Protein AF-A0A959X1K4-F1 (afdb_monomer_lite)

Secondary structure (DSSP, 8-state):
-----HHHHHHHHHHTB-HHHHHHHHHTT----B-HHHHHHHHHHH-S-HHHHHHHHTTT--

Sequence (62 aa):
MSEMTLTEVMAELASLEDPKIRAVNERYGDDHGVNLTKLRALAKQLKTRHEFAEQLWATGDS

Structure (mmCIF, N/CA/C/O backbone):
data_AF-A0A959X1K4-F1
#
_entry.id   AF-A0A959X1K4-F1
#
loop_
_atom_site.group_PDB
_atom_site.id
_atom_site.type_symbol
_atom_site.label_atom_id
_atom_site.label_alt_id
_atom_site.label_comp_id
_atom_site.label_asym_id
_atom_site.label_entity_id
_atom_site.label_seq_id
_atom_site.pdbx_PDB_ins_code
_atom_site.Cartn_x
_atom_site.Cartn_y
_atom_site.Cartn_z
_atom_site.occupancy
_atom_site.B_iso_or_equiv
_atom_site.auth_seq_id
_atom_site.auth_comp_id
_atom_site.auth_asym_id
_atom_site.auth_atom_id
_atom_site.pdbx_PDB_model_num
ATOM 1 N N . MET A 1 1 ? -13.518 10.275 11.421 1.00 41.31 1 MET A N 1
ATOM 2 C CA . MET A 1 1 ? -12.408 9.342 11.139 1.00 41.31 1 MET A CA 1
ATOM 3 C C . MET A 1 1 ? -13.005 8.265 10.255 1.00 41.31 1 MET A C 1
ATOM 5 O O . MET A 1 1 ? -13.698 7.423 10.801 1.00 41.31 1 MET A O 1
ATOM 9 N N . SER A 1 2 ? -12.884 8.364 8.924 1.00 50.91 2 SER A N 1
ATOM 10 C CA . SER A 1 2 ? -13.444 7.323 8.050 1.00 50.91 2 SER A CA 1
ATOM 11 C C . SER A 1 2 ? -12.745 6.007 8.345 1.00 50.91 2 SER A C 1
ATOM 13 O O . SER A 1 2 ? -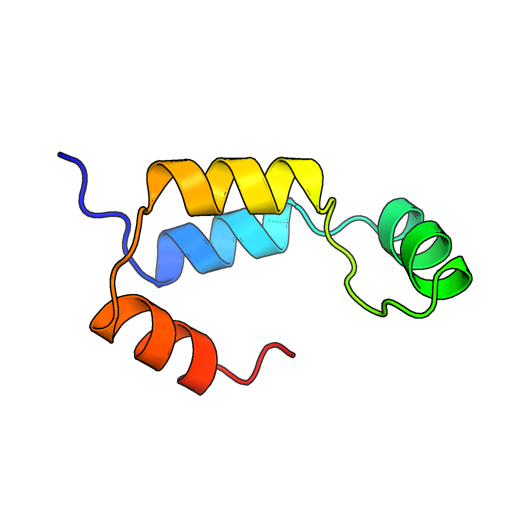11.517 5.907 8.305 1.00 50.91 2 SER A O 1
ATOM 15 N N . GLU A 1 3 ? -13.542 5.026 8.722 1.00 66.12 3 GLU A N 1
ATOM 16 C CA . GLU A 1 3 ? -13.135 3.643 8.826 1.00 66.12 3 GLU A CA 1
ATOM 17 C C . GLU A 1 3 ? -12.982 3.132 7.392 1.00 66.12 3 GLU A C 1
ATOM 19 O O . GLU A 1 3 ? -13.970 2.836 6.738 1.00 66.12 3 GLU A O 1
ATOM 24 N N . MET A 1 4 ? -11.755 3.156 6.858 1.00 72.81 4 MET A N 1
ATOM 25 C CA . MET A 1 4 ? -11.468 2.492 5.587 1.00 72.81 4 MET A CA 1
ATOM 26 C C . MET A 1 4 ? -11.647 0.993 5.795 1.00 72.81 4 MET A C 1
ATOM 28 O O . MET A 1 4 ? -11.008 0.401 6.670 1.00 72.81 4 MET A O 1
ATOM 32 N N . THR A 1 5 ? -12.546 0.409 5.019 1.00 83.56 5 THR A N 1
ATOM 33 C CA . THR A 1 5 ? -12.843 -1.021 5.043 1.00 83.56 5 THR A CA 1
ATOM 34 C C . THR A 1 5 ? -11.769 -1.802 4.284 1.00 83.56 5 THR A C 1
ATOM 36 O O . THR A 1 5 ? -11.056 -1.253 3.441 1.00 83.56 5 THR A O 1
ATOM 39 N N . LEU A 1 6 ? -11.655 -3.105 4.562 1.00 82.38 6 LEU A N 1
ATOM 40 C CA . LEU A 1 6 ? -10.715 -3.992 3.865 1.00 82.38 6 LEU A CA 1
ATOM 41 C C . LEU A 1 6 ? -10.897 -3.910 2.343 1.00 82.38 6 LEU A C 1
ATOM 43 O O . LEU A 1 6 ? -9.929 -3.798 1.600 1.00 82.38 6 LEU A O 1
ATOM 47 N N . THR A 1 7 ? -12.152 -3.902 1.896 1.00 84.50 7 THR A N 1
ATOM 48 C CA . THR A 1 7 ? -12.530 -3.855 0.482 1.00 84.50 7 THR A CA 1
ATOM 49 C C . THR A 1 7 ? -12.064 -2.574 -0.204 1.00 84.50 7 THR A C 1
ATOM 51 O O . THR A 1 7 ? -11.582 -2.629 -1.331 1.00 84.50 7 THR A O 1
ATOM 54 N N . GLU A 1 8 ? -12.177 -1.424 0.463 1.00 85.88 8 GLU A N 1
ATOM 55 C CA . GLU A 1 8 ? -11.715 -0.141 -0.082 1.00 85.88 8 GLU A CA 1
ATOM 56 C C . GLU A 1 8 ? -10.193 -0.107 -0.205 1.00 85.88 8 GLU A C 1
ATOM 58 O O . GLU A 1 8 ? -9.674 0.308 -1.237 1.00 85.88 8 GLU A O 1
ATOM 63 N N . VAL A 1 9 ? -9.480 -0.609 0.808 1.00 86.69 9 VAL A N 1
ATOM 64 C CA . VAL A 1 9 ? -8.015 -0.698 0.768 1.00 86.69 9 VAL A CA 1
ATOM 65 C C . VAL A 1 9 ? -7.543 -1.653 -0.321 1.00 86.69 9 VAL A C 1
ATOM 67 O O . VAL A 1 9 ? -6.630 -1.308 -1.063 1.00 86.69 9 VAL A O 1
ATOM 70 N N . MET A 1 10 ? -8.176 -2.816 -0.468 1.00 86.12 10 MET A N 1
ATOM 71 C CA . MET A 1 10 ? -7.861 -3.760 -1.543 1.00 86.12 10 MET A CA 1
ATOM 72 C C . MET A 1 10 ? -8.132 -3.165 -2.929 1.00 86.12 10 MET A C 1
ATOM 74 O O . MET A 1 10 ? -7.313 -3.314 -3.831 1.00 86.12 10 MET A O 1
ATOM 78 N N . ALA A 1 11 ? -9.245 -2.445 -3.100 1.00 87.50 11 ALA A N 1
ATOM 79 C CA . ALA A 1 11 ? -9.551 -1.760 -4.354 1.00 87.50 11 ALA A CA 1
ATOM 80 C C . ALA A 1 11 ? -8.531 -0.653 -4.665 1.00 87.50 11 ALA A C 1
ATOM 82 O O . ALA A 1 11 ? -8.120 -0.492 -5.815 1.00 87.50 11 ALA A O 1
ATOM 83 N N . GLU A 1 12 ? -8.094 0.093 -3.649 1.00 86.44 12 GLU A N 1
ATOM 84 C CA . GLU A 1 12 ? -7.071 1.121 -3.813 1.00 86.44 12 GLU A CA 1
ATOM 85 C C . GLU A 1 12 ? -5.712 0.492 -4.152 1.00 86.44 12 GLU A C 1
ATOM 87 O O . GLU A 1 12 ? -5.086 0.922 -5.117 1.00 86.44 12 GLU A O 1
ATOM 92 N N . LEU A 1 13 ? -5.297 -0.578 -3.464 1.00 85.75 13 LEU A N 1
ATOM 93 C CA . LEU A 1 13 ? -4.077 -1.333 -3.781 1.00 85.75 13 LEU A CA 1
ATOM 94 C C . LEU A 1 13 ? -4.087 -1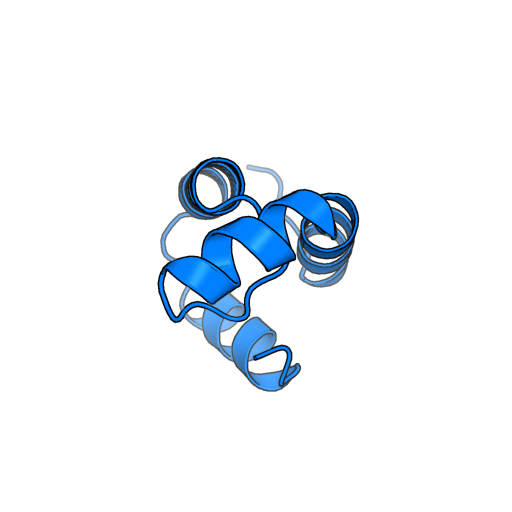.868 -5.219 1.00 85.75 13 LEU A C 1
ATOM 96 O O . LEU A 1 13 ? -3.128 -1.630 -5.952 1.00 85.75 13 LEU A O 1
ATOM 100 N N . ALA A 1 14 ? -5.189 -2.479 -5.658 1.00 85.56 14 ALA A N 1
ATOM 101 C CA . ALA A 1 14 ? -5.347 -2.950 -7.034 1.00 85.56 14 ALA A CA 1
ATOM 102 C C . ALA A 1 14 ? -5.282 -1.799 -8.056 1.00 85.56 14 ALA A C 1
ATOM 104 O O . ALA A 1 14 ? -4.710 -1.941 -9.133 1.00 85.56 14 ALA A O 1
ATOM 105 N N . SER A 1 15 ? -5.815 -0.620 -7.718 1.00 86.75 15 SER A N 1
ATOM 106 C CA . SER A 1 15 ? -5.724 0.566 -8.586 1.00 86.75 15 SER A CA 1
ATOM 107 C C . SER A 1 15 ? -4.308 1.150 -8.690 1.00 86.75 15 SER A C 1
ATOM 109 O O . SER A 1 15 ? -4.010 1.913 -9.613 1.00 86.75 15 SER A O 1
ATOM 111 N N . LEU A 1 16 ? -3.441 0.828 -7.725 1.00 86.75 16 LEU A N 1
ATOM 112 C CA . LEU A 1 16 ? -2.047 1.261 -7.677 1.00 86.75 16 LEU A CA 1
ATOM 113 C C . LEU A 1 16 ? -1.098 0.321 -8.425 1.00 86.75 16 LEU A C 1
ATOM 115 O O . LEU A 1 16 ? 0.071 0.688 -8.592 1.00 86.75 16 LEU A O 1
ATOM 119 N N . GLU A 1 17 ? -1.575 -0.849 -8.852 1.00 85.88 17 GLU A N 1
ATOM 120 C CA . GLU A 1 17 ? -0.796 -1.808 -9.623 1.00 85.88 17 GLU A CA 1
ATOM 121 C C . GLU A 1 17 ? -0.460 -1.234 -11.009 1.00 85.88 17 GLU A C 1
ATOM 123 O O . GLU A 1 17 ? -1.331 -0.808 -11.771 1.00 85.88 17 GLU A O 1
ATOM 128 N N . ASP A 1 18 ? 0.830 -1.197 -11.337 1.00 87.38 18 ASP A N 1
ATOM 129 C CA . ASP A 1 18 ? 1.333 -0.749 -12.631 1.00 87.38 18 ASP A CA 1
ATOM 130 C C . ASP A 1 18 ? 2.448 -1.699 -13.104 1.00 87.38 18 ASP A C 1
ATOM 132 O O . ASP A 1 18 ? 3.497 -1.801 -12.455 1.00 87.38 18 ASP A O 1
ATOM 136 N N . PRO A 1 19 ? 2.296 -2.358 -14.270 1.00 86.38 19 PRO A N 1
ATOM 137 C CA . PRO A 1 19 ? 3.310 -3.269 -14.803 1.00 86.38 19 PRO A CA 1
ATOM 138 C C . PRO A 1 19 ? 4.668 -2.593 -15.052 1.00 86.38 19 PRO A C 1
ATOM 140 O O . PRO A 1 19 ? 5.704 -3.259 -15.040 1.00 86.38 19 PRO A O 1
ATOM 143 N N . LYS A 1 20 ? 4.708 -1.268 -15.251 1.00 87.62 20 LYS A N 1
ATOM 144 C CA . LYS A 1 20 ? 5.972 -0.522 -15.353 1.00 87.62 20 LYS A CA 1
ATOM 145 C C . LYS A 1 20 ? 6.679 -0.427 -14.010 1.00 87.62 20 LYS A C 1
ATOM 147 O O . LYS A 1 20 ? 7.904 -0.495 -13.972 1.00 87.62 20 LYS A O 1
ATOM 152 N N . ILE A 1 21 ? 5.918 -0.252 -12.931 1.00 88.44 21 ILE A N 1
ATOM 153 C CA . ILE A 1 21 ? 6.463 -0.212 -11.576 1.00 88.44 21 ILE A CA 1
ATOM 154 C C . ILE A 1 21 ? 6.936 -1.600 -11.173 1.00 88.44 21 ILE A C 1
ATOM 156 O O . ILE A 1 21 ? 8.057 -1.711 -10.689 1.00 88.44 21 ILE A O 1
ATOM 160 N N . ARG A 1 22 ? 6.170 -2.646 -11.501 1.00 87.75 22 ARG A N 1
ATOM 161 C CA . ARG A 1 22 ? 6.601 -4.038 -11.341 1.00 87.75 22 ARG A CA 1
ATOM 162 C C . ARG A 1 22 ? 7.970 -4.290 -11.973 1.00 87.75 22 ARG A C 1
ATOM 164 O O . ARG A 1 22 ? 8.889 -4.710 -11.290 1.00 87.75 22 ARG A O 1
ATOM 171 N N . ALA A 1 23 ? 8.152 -3.935 -13.246 1.00 88.81 23 ALA A N 1
ATOM 172 C CA . ALA A 1 23 ? 9.427 -4.136 -13.942 1.00 88.81 23 ALA A CA 1
ATOM 173 C C . ALA A 1 23 ? 10.599 -3.333 -13.343 1.00 88.81 23 ALA A C 1
ATOM 175 O O . ALA A 1 23 ? 11.762 -3.680 -13.553 1.00 88.81 23 ALA A O 1
ATOM 176 N N . VAL A 1 24 ? 10.320 -2.225 -12.650 1.00 89.62 24 VAL A N 1
ATOM 177 C CA . VAL A 1 24 ? 11.333 -1.449 -11.926 1.00 89.62 24 VAL A CA 1
ATOM 178 C C . VAL A 1 24 ? 11.637 -2.102 -10.583 1.00 89.62 24 VAL A C 1
ATOM 180 O O . VAL A 1 24 ? 12.808 -2.311 -10.288 1.00 89.62 24 VAL A O 1
ATOM 183 N N . ASN A 1 25 ? 10.617 -2.460 -9.808 1.00 88.56 25 ASN A N 1
ATOM 184 C CA . ASN A 1 25 ? 10.757 -3.128 -8.517 1.00 88.56 25 ASN A CA 1
ATOM 185 C C . ASN A 1 25 ? 11.468 -4.481 -8.673 1.00 88.56 25 ASN A C 1
ATOM 187 O O . ASN A 1 25 ? 12.403 -4.764 -7.926 1.00 88.56 25 ASN A O 1
ATOM 191 N N . GLU A 1 26 ? 11.156 -5.242 -9.727 1.00 91.19 26 GLU A N 1
ATOM 192 C CA . GLU A 1 26 ? 11.787 -6.537 -10.010 1.00 91.19 26 GLU A CA 1
ATOM 193 C C . GLU A 1 26 ? 13.302 -6.383 -10.220 1.00 91.19 26 GLU A C 1
ATOM 195 O O . GLU A 1 26 ? 14.086 -7.224 -9.782 1.00 91.19 26 GLU A O 1
ATOM 200 N N . ARG A 1 27 ? 13.756 -5.265 -10.812 1.00 90.31 27 ARG A N 1
ATOM 201 C CA . ARG A 1 27 ? 15.198 -4.956 -10.939 1.00 90.31 27 ARG A CA 1
ATOM 202 C C . ARG A 1 27 ? 15.875 -4.723 -9.590 1.00 90.31 27 ARG A C 1
ATOM 204 O O . ARG A 1 27 ? 17.091 -4.870 -9.500 1.00 90.31 27 ARG A O 1
ATOM 211 N N . TYR A 1 28 ? 15.108 -4.339 -8.576 1.00 88.06 28 TYR A N 1
ATOM 212 C CA . TYR A 1 28 ? 15.560 -4.156 -7.200 1.00 88.06 28 TYR A CA 1
ATOM 213 C C . TYR A 1 28 ? 15.316 -5.395 -6.318 1.00 88.06 28 TYR A C 1
ATOM 215 O O . TYR A 1 28 ? 15.671 -5.359 -5.142 1.00 88.06 28 TYR A O 1
ATOM 223 N N . GLY A 1 29 ? 14.787 -6.496 -6.876 1.00 88.19 29 GLY A N 1
ATOM 224 C CA . GLY A 1 29 ? 14.489 -7.733 -6.143 1.00 88.19 29 GLY A CA 1
ATOM 225 C C . GLY A 1 29 ? 13.152 -7.717 -5.399 1.00 88.19 29 GLY A C 1
ATOM 226 O O . GLY A 1 29 ? 12.980 -8.485 -4.457 1.00 88.19 29 GLY A O 1
ATOM 227 N N . ASP A 1 30 ? 12.243 -6.833 -5.803 1.00 86.94 30 ASP A N 1
ATOM 228 C CA . ASP A 1 30 ? 10.906 -6.660 -5.244 1.00 86.94 30 ASP A CA 1
ATOM 229 C C . ASP A 1 30 ? 9.865 -6.990 -6.331 1.00 86.94 30 ASP A C 1
ATOM 231 O O . ASP A 1 30 ? 9.866 -6.398 -7.406 1.00 86.94 30 ASP A O 1
ATOM 235 N N . ASP A 1 31 ? 8.998 -7.966 -6.098 1.00 83.81 31 ASP A N 1
ATOM 236 C CA . ASP A 1 31 ? 7.980 -8.424 -7.050 1.00 83.81 31 ASP A CA 1
ATOM 237 C C . ASP A 1 31 ? 6.671 -7.624 -6.994 1.00 83.81 31 ASP A C 1
ATOM 239 O O . ASP A 1 31 ? 5.774 -7.840 -7.817 1.00 83.81 31 ASP A O 1
ATOM 243 N N . HIS A 1 32 ? 6.572 -6.640 -6.099 1.00 85.19 32 HIS A N 1
ATOM 244 C CA . HIS A 1 32 ? 5.364 -5.845 -5.954 1.00 85.19 32 HIS A CA 1
ATOM 245 C C . HIS A 1 32 ? 5.126 -4.981 -7.195 1.00 85.19 32 HIS A C 1
ATOM 247 O O . HIS A 1 32 ? 5.958 -4.167 -7.603 1.00 85.19 32 HIS A O 1
ATOM 253 N N . GLY A 1 33 ? 3.920 -5.072 -7.756 1.00 86.31 33 GLY A N 1
ATOM 254 C CA . GLY A 1 33 ? 3.482 -4.224 -8.866 1.00 86.31 33 GLY A CA 1
ATOM 255 C C . GLY A 1 33 ? 3.100 -2.797 -8.472 1.00 86.31 33 GLY A C 1
ATOM 256 O O . GLY A 1 33 ? 2.661 -2.028 -9.323 1.00 86.31 33 GLY A O 1
ATOM 257 N N . VAL A 1 34 ? 3.250 -2.419 -7.200 1.00 88.38 34 VAL A N 1
ATOM 258 C CA . VAL A 1 34 ? 2.772 -1.140 -6.665 1.00 88.38 34 VAL A CA 1
ATOM 259 C C . VAL A 1 34 ? 3.900 -0.149 -6.409 1.00 88.38 34 VAL A C 1
ATOM 261 O O . VAL A 1 34 ? 5.025 -0.487 -6.037 1.00 88.38 34 VAL A O 1
ATOM 264 N N . ASN A 1 35 ? 3.592 1.139 -6.561 1.00 88.25 35 ASN A N 1
ATOM 265 C CA . ASN A 1 35 ? 4.537 2.189 -6.199 1.00 88.25 35 ASN A CA 1
ATOM 266 C C . ASN A 1 35 ? 4.661 2.280 -4.670 1.00 88.25 35 ASN A C 1
ATOM 268 O O . ASN A 1 35 ? 3.745 2.763 -4.002 1.00 88.25 35 ASN A O 1
ATOM 272 N N . LEU A 1 36 ? 5.825 1.908 -4.132 1.00 85.44 36 LEU A N 1
ATOM 273 C CA . LEU A 1 36 ? 6.113 1.898 -2.691 1.00 85.44 36 LEU A CA 1
ATOM 274 C C . LEU A 1 36 ? 5.877 3.252 -2.000 1.00 85.44 36 LEU A C 1
ATOM 276 O O . LEU A 1 36 ? 5.5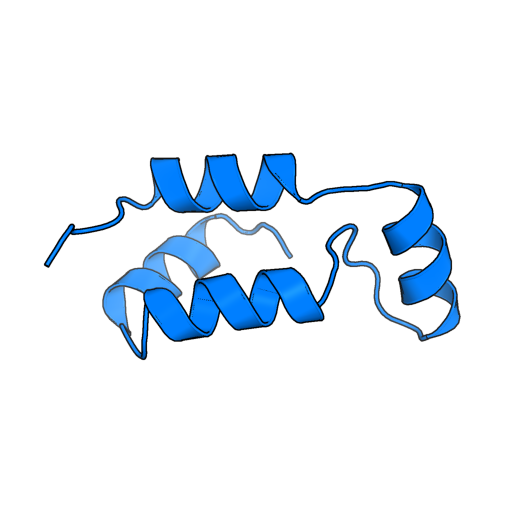26 3.305 -0.822 1.00 85.44 36 LEU A O 1
ATOM 280 N N . THR A 1 37 ? 6.022 4.369 -2.720 1.00 87.62 37 THR A N 1
ATOM 281 C CA . THR A 1 37 ? 5.730 5.703 -2.169 1.00 87.62 37 THR A CA 1
ATOM 282 C C . THR A 1 37 ? 4.229 5.913 -1.985 1.00 87.62 37 THR A C 1
ATOM 284 O O . THR A 1 37 ? 3.808 6.463 -0.966 1.00 87.62 37 THR A O 1
ATOM 287 N N . LYS A 1 38 ? 3.410 5.447 -2.937 1.00 87.06 38 LYS A N 1
ATOM 288 C CA . LYS A 1 38 ? 1.945 5.489 -2.824 1.00 87.06 38 LYS A CA 1
ATOM 289 C C . LYS A 1 38 ? 1.447 4.499 -1.770 1.00 87.06 38 LYS A C 1
ATOM 291 O O . LYS A 1 38 ? 0.651 4.887 -0.921 1.00 87.06 38 LYS A O 1
ATOM 296 N N . LEU A 1 39 ? 2.011 3.288 -1.739 1.00 87.94 39 LEU A N 1
ATOM 297 C CA . LEU A 1 39 ? 1.758 2.302 -0.683 1.00 87.94 39 LEU A CA 1
ATOM 298 C C . LEU A 1 39 ? 2.046 2.891 0.709 1.00 87.94 39 LEU A C 1
ATOM 300 O O . LEU A 1 39 ? 1.238 2.782 1.630 1.00 87.94 39 LEU A O 1
ATOM 304 N N . ARG A 1 40 ? 3.163 3.615 0.853 1.00 88.25 40 ARG A N 1
ATOM 305 C CA . ARG A 1 40 ? 3.510 4.317 2.096 1.00 88.25 40 ARG A CA 1
ATOM 306 C C . ARG A 1 40 ? 2.516 5.423 2.460 1.00 88.25 40 ARG A C 1
ATOM 308 O O . ARG A 1 40 ? 2.276 5.641 3.648 1.00 88.25 40 ARG A O 1
ATOM 315 N N . ALA A 1 41 ? 1.963 6.143 1.485 1.00 89.31 41 ALA A N 1
ATOM 316 C CA . ALA A 1 41 ? 0.949 7.168 1.737 1.00 89.31 41 ALA A CA 1
ATOM 317 C C . ALA A 1 41 ? -0.343 6.550 2.297 1.00 89.31 41 ALA A C 1
ATOM 319 O O . ALA A 1 41 ? -0.839 7.021 3.324 1.00 89.31 41 ALA A O 1
ATOM 320 N N . LEU A 1 42 ? -0.796 5.444 1.701 1.00 85.75 42 LEU A N 1
ATOM 321 C CA . LEU A 1 42 ? -1.945 4.669 2.167 1.00 85.75 42 LEU A CA 1
ATOM 322 C C . LEU A 1 42 ? -1.722 4.138 3.593 1.00 85.75 42 LEU A C 1
ATOM 324 O O . LEU A 1 42 ? -2.528 4.383 4.493 1.00 85.75 42 LEU A O 1
ATOM 328 N N . ALA A 1 43 ? -0.563 3.521 3.846 1.00 86.75 43 ALA A N 1
ATOM 329 C CA . ALA A 1 43 ? -0.182 3.050 5.179 1.00 86.75 43 ALA A CA 1
ATOM 330 C C . ALA A 1 43 ? -0.161 4.189 6.219 1.00 86.75 43 ALA A C 1
ATOM 332 O O . ALA A 1 43 ? -0.595 4.022 7.361 1.00 86.75 43 ALA A O 1
ATOM 333 N N . LYS A 1 44 ? 0.295 5.387 5.828 1.00 87.75 44 LYS A N 1
ATOM 334 C CA . LYS A 1 44 ? 0.299 6.572 6.699 1.00 87.75 44 LYS A CA 1
ATOM 335 C C . LYS A 1 44 ? -1.117 7.037 7.060 1.00 87.75 44 LYS A C 1
ATOM 337 O O . LYS A 1 44 ? -1.319 7.511 8.179 1.00 87.75 44 LYS A O 1
ATOM 342 N N . GLN A 1 45 ? -2.077 6.923 6.141 1.00 84.50 45 GLN A N 1
ATOM 343 C CA . GLN A 1 45 ? -3.483 7.264 6.391 1.00 84.50 45 GLN A CA 1
ATOM 344 C C . GLN A 1 45 ? -4.173 6.229 7.285 1.00 84.50 45 GLN A C 1
ATOM 346 O O . GLN A 1 45 ? -4.871 6.609 8.228 1.00 84.50 45 GLN A O 1
ATOM 351 N N . LEU A 1 46 ? -3.925 4.941 7.033 1.00 84.31 46 LEU A N 1
ATOM 352 C CA . LEU A 1 46 ? -4.456 3.832 7.829 1.00 84.31 46 LEU A CA 1
ATOM 353 C C . LEU A 1 46 ? -3.932 3.852 9.271 1.00 84.31 46 LEU A C 1
ATOM 3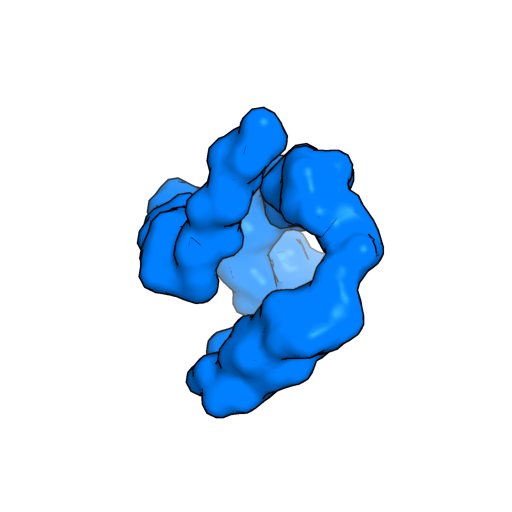55 O O . LEU A 1 46 ? -4.687 3.536 10.197 1.00 84.31 46 LEU A O 1
ATOM 359 N N . LYS A 1 47 ? -2.689 4.321 9.463 1.00 84.88 47 LYS A N 1
ATOM 360 C CA . LYS A 1 47 ? -1.928 4.235 10.720 1.00 84.88 47 LYS A CA 1
ATOM 361 C C . LYS A 1 47 ? -1.776 2.776 11.175 1.00 84.88 47 LYS A C 1
ATOM 363 O O . LYS A 1 47 ? -2.191 1.839 10.502 1.00 84.88 47 LYS A O 1
ATOM 368 N N . THR A 1 48 ? -1.150 2.571 12.329 1.00 85.44 48 THR A N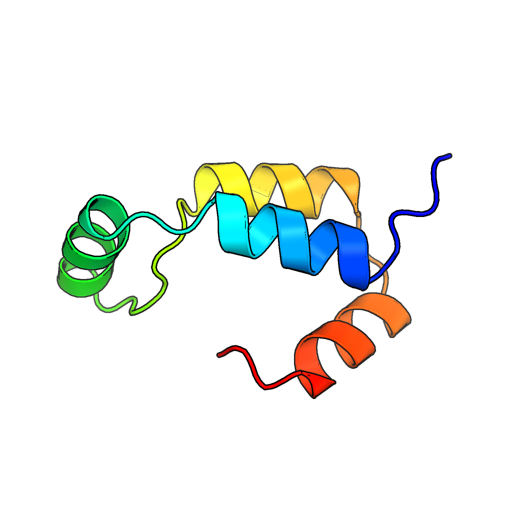 1
ATOM 369 C CA . THR A 1 48 ? -1.013 1.237 12.915 1.00 85.44 48 THR A CA 1
ATOM 370 C C . THR A 1 48 ? -2.378 0.719 13.369 1.00 85.44 48 THR A C 1
ATOM 372 O O . THR A 1 48 ? -2.961 1.257 14.310 1.00 85.44 48 THR A O 1
ATOM 375 N N . ARG A 1 49 ? -2.875 -0.330 12.704 1.00 85.38 49 ARG A N 1
ATOM 376 C CA . ARG A 1 49 ? -4.103 -1.060 13.052 1.00 85.38 49 ARG A CA 1
ATOM 377 C C . ARG A 1 49 ? -3.828 -2.558 12.959 1.00 85.38 49 ARG A C 1
ATOM 379 O O . ARG A 1 49 ? -3.767 -3.099 11.862 1.00 85.38 49 ARG A O 1
ATOM 386 N N . HIS A 1 50 ? -3.614 -3.208 14.100 1.00 83.62 50 HIS A N 1
ATOM 387 C CA . HIS A 1 50 ? -3.156 -4.599 14.131 1.00 83.62 50 HIS A CA 1
ATOM 388 C C . HIS A 1 50 ? -4.189 -5.570 13.545 1.00 83.62 50 HIS A C 1
ATOM 390 O O . HIS A 1 50 ? -3.860 -6.301 12.623 1.00 83.62 50 HIS A O 1
ATOM 396 N N . GLU A 1 51 ? -5.452 -5.476 13.973 1.00 85.25 51 GLU A N 1
ATOM 397 C CA . GLU A 1 51 ? -6.540 -6.319 13.448 1.00 85.25 51 GLU A CA 1
ATOM 398 C C . GLU A 1 51 ? -6.717 -6.162 11.931 1.00 85.25 51 GLU A C 1
ATOM 400 O O . GLU A 1 51 ? -6.995 -7.119 11.218 1.00 85.25 51 GLU A O 1
ATOM 405 N N . PHE A 1 52 ? -6.510 -4.951 11.411 1.00 85.88 52 PHE A N 1
ATOM 406 C CA . PHE A 1 52 ? -6.587 -4.691 9.977 1.00 85.88 52 PHE A CA 1
ATOM 407 C C . PHE A 1 52 ? -5.409 -5.307 9.213 1.00 85.88 52 PHE A C 1
ATOM 409 O O . PHE A 1 52 ? -5.589 -5.845 8.125 1.00 85.88 52 PHE A O 1
ATOM 416 N N . ALA A 1 53 ? -4.206 -5.256 9.790 1.00 85.31 53 ALA A N 1
ATOM 417 C CA . ALA A 1 53 ? -3.030 -5.900 9.219 1.00 85.31 53 ALA A CA 1
ATOM 418 C C . ALA A 1 53 ? -3.179 -7.429 9.187 1.00 85.31 53 ALA A C 1
ATOM 420 O O . ALA A 1 53 ? -2.785 -8.043 8.202 1.00 85.31 53 ALA A O 1
ATOM 421 N N . GLU A 1 54 ? -3.787 -8.037 10.212 1.00 87.88 54 GLU A N 1
ATOM 422 C CA . GLU A 1 54 ? -4.100 -9.473 10.214 1.00 87.88 54 GLU A CA 1
ATOM 423 C C . GLU A 1 54 ? -5.096 -9.841 9.111 1.00 87.88 54 GLU A C 1
ATOM 425 O O . GLU A 1 54 ? -4.887 -10.823 8.400 1.00 87.88 54 GLU A O 1
ATOM 430 N N . GLN A 1 55 ? -6.152 -9.042 8.923 1.00 86.56 55 GLN A N 1
ATOM 431 C CA . GLN A 1 55 ? -7.123 -9.289 7.853 1.00 86.56 55 GLN A CA 1
ATOM 432 C C . GLN A 1 55 ? -6.500 -9.133 6.461 1.00 86.56 55 GLN A C 1
ATOM 434 O O . GLN A 1 55 ? -6.798 -9.934 5.581 1.00 86.56 55 GLN A O 1
ATOM 439 N N . LEU A 1 56 ? -5.624 -8.140 6.266 1.00 85.62 56 LEU A N 1
ATOM 440 C CA . LEU A 1 56 ? -4.858 -7.989 5.025 1.00 85.62 56 LEU A CA 1
ATOM 441 C C . LEU A 1 56 ? -3.888 -9.153 4.816 1.00 85.62 56 LEU A C 1
ATOM 443 O O . LEU A 1 56 ? -3.782 -9.664 3.715 1.00 85.62 56 LEU A O 1
ATOM 447 N N . TRP A 1 57 ? -3.207 -9.620 5.860 1.00 86.56 57 TRP A N 1
ATOM 448 C CA . TRP A 1 57 ? -2.319 -10.778 5.748 1.00 86.56 57 TRP A CA 1
ATOM 449 C C . TRP A 1 57 ? -3.083 -12.054 5.369 1.00 86.56 57 TRP A C 1
ATOM 451 O O . TRP A 1 57 ? -2.598 -12.875 4.592 1.00 86.56 57 TRP A O 1
ATOM 461 N N . ALA A 1 58 ? -4.304 -12.212 5.884 1.00 87.00 58 ALA A N 1
ATOM 462 C CA . ALA A 1 58 ? -5.160 -13.352 5.579 1.00 87.00 58 ALA A CA 1
ATOM 463 C C . ALA A 1 58 ? -5.610 -13.418 4.107 1.00 87.00 58 ALA A C 1
ATOM 465 O O . ALA A 1 58 ? -6.046 -14.486 3.675 1.00 87.00 58 ALA A O 1
ATOM 466 N N . THR A 1 59 ? -5.507 -12.330 3.328 1.00 83.38 59 THR A N 1
ATOM 467 C CA . THR A 1 59 ? -5.848 -12.362 1.894 1.00 83.38 59 THR A CA 1
ATOM 468 C C . THR A 1 59 ? -4.799 -13.093 1.058 1.00 83.38 59 THR A C 1
ATOM 470 O O . THR A 1 59 ? -5.124 -13.539 -0.040 1.00 83.38 59 THR A O 1
ATOM 473 N N . GLY A 1 60 ? -3.575 -13.268 1.575 1.00 78.44 60 GLY A N 1
ATOM 474 C CA . GLY A 1 60 ? -2.493 -13.963 0.871 1.00 78.44 60 GLY A CA 1
ATOM 475 C C . GLY A 1 60 ? -1.997 -13.232 -0.378 1.00 78.44 60 GLY A C 1
ATOM 476 O O . GLY A 1 60 ? -1.378 -13.854 -1.234 1.00 78.44 60 GLY A O 1
ATOM 477 N N . ASP A 1 61 ? -2.294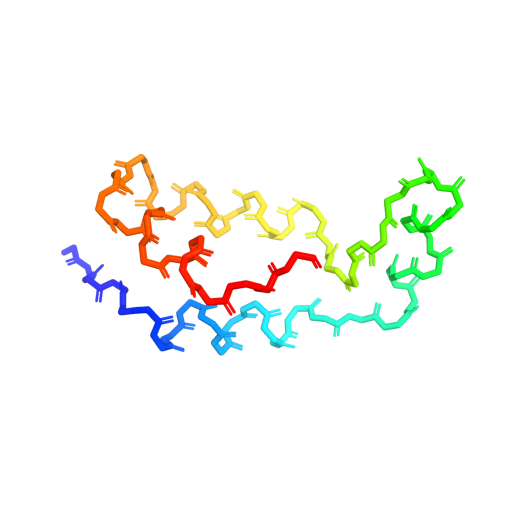 -11.938 -0.483 1.00 69.50 61 ASP A N 1
ATOM 478 C CA . ASP A 1 61 ? -1.802 -11.055 -1.537 1.00 69.50 61 ASP A CA 1
ATOM 479 C C . ASP A 1 61 ? -0.356 -10.655 -1.180 1.00 69.50 61 ASP A C 1
ATOM 481 O O . ASP A 1 61 ? -0.119 -9.618 -0.554 1.00 69.50 61 ASP A O 1
ATOM 485 N N . SER A 1 62 ? 0.588 -11.571 -1.435 1.00 59.84 62 SER A N 1
ATOM 486 C CA . SER A 1 62 ? 2.034 -11.406 -1.216 1.00 59.84 62 SER A CA 1
ATOM 487 C C . SER A 1 62 ? 2.814 -11.629 -2.496 1.00 59.84 62 SER A C 1
ATOM 489 O O . SER A 1 62 ? 2.562 -12.692 -3.117 1.00 59.84 62 SER A O 1
#

pLDDT: mean 83.89, std 8.73, range [41.31, 91.19]

Radius of gyration: 12.31 Å; chains: 1; bounding box: 29×23×30 Å

Foldseek 3Di:
DDPQDLVNVVVVLVVQFDVVCCVVCVVVVHNRRGDVVVVVVSCVVNDDDPVSVVVVVVVVPD